Protein AF-A0A433KD61-F1 (afdb_monomer)

Mean predicted aligned error: 3.36 Å

Nearest PDB structures (foldseek):
  2fia-assembly1_A  TM=8.137E-01  e=1.087E-01  Enterococcus faecalis V583
  3fbu-assembly2_B-2  TM=7.734E-01  e=1.961E-01  Bacillus anthracis str. Sterne
  3fbu-assembly2_A  TM=7.75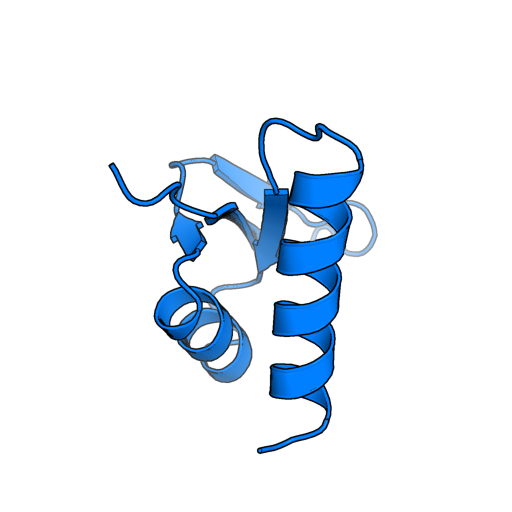4E-01  e=2.907E-01  Bacillus anthracis str. Sterne
  8gxf-assembly2_C  TM=7.385E-01  e=3.779E-01  Pseudomonas flexibilis
  8cwo-assembly1_H  TM=4.063E-01  e=3.514E+00  Cutibacterium acnes

Sequence (69 aa):
MGVAEYLVNTVKFDSIKKGFKQIFLDVSLKNLRAYRFYEKHGFVFNGEEKPLASHPEIMVQTMELQSKK

Secondary structure (DSSP, 8-state):
--HHHHHHHHHHHHHHHTT----EEEE-TT-HHHHHHHHHTTEEEEEEEEEETTEEEEEEEEEEEPPP-

Radius of gyration: 12.72 Å; Cα contacts (8 Å, |Δi|>4): 77; chains: 1; bounding box: 34×23×31 Å

Solvent-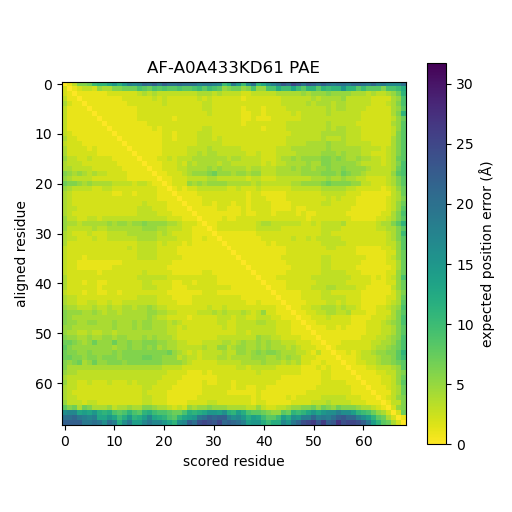accessible surface area (backbone atoms only — not comparable to full-atom values): 4105 Å² total; per-residue (Å²): 135,54,72,68,58,52,51,54,52,50,52,57,51,50,37,53,76,72,66,53,90,74,52,76,48,75,41,32,75,89,42,51,70,60,45,55,50,42,42,78,74,40,31,40,78,71,83,49,73,45,55,34,90,94,44,64,92,41,58,24,34,37,25,34,50,62,75,83,126

Structure (mmCIF, N/CA/C/O backbone):
data_AF-A0A433KD61-F1
#
_entry.id   AF-A0A433KD61-F1
#
loop_
_atom_site.group_PDB
_atom_site.id
_atom_site.type_symbol
_atom_site.label_atom_id
_atom_site.label_alt_id
_atom_site.label_comp_id
_atom_site.label_asym_id
_atom_site.label_entity_id
_atom_site.label_seq_id
_atom_site.pdbx_PDB_ins_code
_atom_site.Cartn_x
_atom_site.Cartn_y
_atom_site.Cartn_z
_atom_site.occupancy
_atom_site.B_iso_or_equiv
_atom_site.auth_seq_id
_atom_site.auth_comp_id
_atom_site.auth_asym_id
_atom_site.auth_atom_id
_atom_site.pdbx_PDB_model_num
ATOM 1 N N . MET A 1 1 ? -19.169 -4.517 -4.384 1.00 63.72 1 MET A N 1
ATOM 2 C CA . MET A 1 1 ? -17.856 -4.517 -3.708 1.00 63.72 1 MET A CA 1
ATOM 3 C C . MET A 1 1 ? -17.038 -5.677 -4.231 1.00 63.72 1 MET A C 1
ATOM 5 O O . MET A 1 1 ? -17.559 -6.785 -4.304 1.00 63.72 1 MET A O 1
ATOM 9 N N . GLY A 1 2 ? -15.804 -5.416 -4.657 1.00 91.81 2 GLY A N 1
ATOM 10 C CA . GLY A 1 2 ? -14.876 -6.468 -5.090 1.00 91.81 2 GLY A CA 1
ATOM 11 C C . GLY A 1 2 ? -14.125 -7.088 -3.908 1.00 91.81 2 GLY A C 1
ATOM 12 O O . GLY A 1 2 ? -14.018 -6.470 -2.852 1.00 91.81 2 GLY A O 1
ATOM 13 N N . VAL A 1 3 ? -13.549 -8.280 -4.092 1.00 96.25 3 VAL A N 1
ATOM 14 C CA . VAL A 1 3 ? -12.759 -8.960 -3.042 1.00 96.25 3 VAL A CA 1
ATOM 15 C C . VAL A 1 3 ? -11.611 -8.076 -2.540 1.00 96.25 3 VAL A C 1
ATOM 17 O O . VAL A 1 3 ? -11.416 -7.949 -1.337 1.00 96.25 3 VAL A O 1
ATOM 20 N N . ALA A 1 4 ? -10.899 -7.396 -3.445 1.00 95.12 4 ALA A N 1
ATOM 21 C CA . ALA A 1 4 ? -9.804 -6.495 -3.074 1.00 95.12 4 ALA A CA 1
ATOM 22 C C . ALA A 1 4 ? -10.268 -5.333 -2.177 1.00 95.12 4 ALA A C 1
ATOM 24 O O . ALA A 1 4 ? -9.606 -4.997 -1.200 1.00 95.12 4 ALA A O 1
ATOM 25 N N . GLU A 1 5 ? -11.424 -4.746 -2.485 1.00 95.94 5 GLU A N 1
ATOM 26 C CA . GLU A 1 5 ? -12.014 -3.647 -1.716 1.00 95.94 5 GLU A CA 1
ATOM 27 C C . GLU A 1 5 ? -12.419 -4.105 -0.310 1.00 95.94 5 GLU A C 1
ATOM 29 O O . GLU A 1 5 ? -12.120 -3.433 0.678 1.00 95.94 5 GLU A O 1
ATOM 34 N N . TYR A 1 6 ? -13.052 -5.279 -0.215 1.00 96.81 6 TYR A N 1
ATOM 35 C CA . TYR A 1 6 ? -13.396 -5.892 1.065 1.00 96.81 6 TYR A CA 1
ATOM 36 C C . TYR A 1 6 ? -12.145 -6.119 1.922 1.00 96.81 6 TYR A C 1
ATOM 38 O O . TYR A 1 6 ? -12.099 -5.665 3.062 1.00 96.81 6 TYR A O 1
ATOM 46 N N . LEU A 1 7 ? -11.103 -6.730 1.351 1.00 97.06 7 LEU A N 1
ATOM 47 C CA . LEU A 1 7 ? -9.861 -7.026 2.067 1.00 97.06 7 LEU A CA 1
ATOM 48 C C . LEU A 1 7 ? -9.167 -5.765 2.593 1.00 97.06 7 LEU A C 1
ATOM 50 O O . LEU A 1 7 ? -8.782 -5.730 3.760 1.00 97.06 7 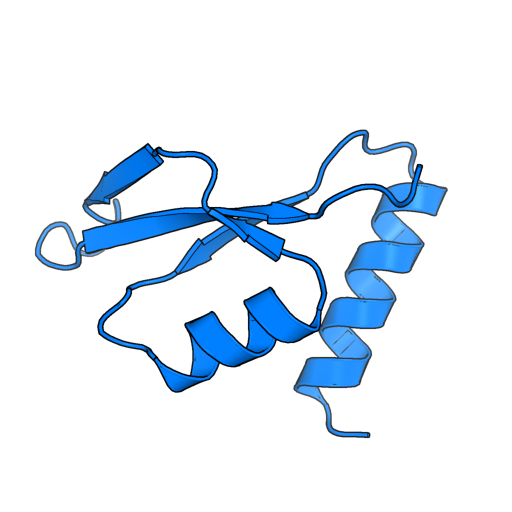LEU A O 1
ATOM 54 N N . VAL A 1 8 ? -9.045 -4.714 1.775 1.00 96.19 8 VAL A N 1
ATOM 55 C CA . VAL A 1 8 ? -8.444 -3.446 2.224 1.00 96.19 8 VAL A CA 1
ATOM 56 C C . VAL A 1 8 ? -9.237 -2.844 3.382 1.00 96.19 8 VAL A C 1
ATOM 58 O O . VAL A 1 8 ? -8.649 -2.421 4.377 1.00 96.19 8 VAL A O 1
ATOM 61 N N . ASN A 1 9 ? -10.567 -2.834 3.294 1.00 95.12 9 ASN A N 1
ATOM 62 C CA . ASN A 1 9 ? -11.406 -2.301 4.365 1.00 95.12 9 ASN A CA 1
ATOM 63 C C . ASN A 1 9 ? -11.288 -3.122 5.658 1.00 95.12 9 ASN A C 1
ATOM 65 O O . ASN A 1 9 ? -11.198 -2.537 6.738 1.00 95.12 9 ASN A O 1
ATOM 69 N N . THR A 1 10 ? -11.221 -4.451 5.561 1.00 96.25 10 THR A N 1
ATOM 70 C CA . THR A 1 10 ? -11.003 -5.332 6.716 1.00 96.25 10 THR A CA 1
ATOM 71 C C . THR A 1 10 ? -9.660 -5.060 7.388 1.00 96.25 10 THR A C 1
ATOM 73 O O . THR A 1 10 ? -9.621 -4.922 8.609 1.00 96.25 10 THR A O 1
ATOM 76 N N . VAL A 1 11 ? -8.575 -4.918 6.618 1.00 95.31 11 VAL A N 1
ATOM 77 C CA . VAL A 1 11 ? -7.242 -4.605 7.164 1.00 95.31 11 VAL A CA 1
ATOM 78 C C . VAL A 1 11 ? -7.246 -3.254 7.881 1.00 95.31 11 VAL A C 1
ATOM 80 O O . VAL A 1 11 ? -6.759 -3.168 9.004 1.00 95.31 11 VAL A O 1
ATOM 83 N N . LYS A 1 12 ? -7.849 -2.219 7.281 1.00 94.25 12 LYS A N 1
ATOM 84 C CA . LYS A 1 12 ? -7.977 -0.888 7.900 1.00 94.25 12 LYS A CA 1
ATOM 85 C C . LYS A 1 12 ? -8.758 -0.925 9.214 1.00 94.25 12 LYS A C 1
ATOM 87 O O . LYS A 1 12 ? -8.394 -0.256 10.175 1.00 94.25 12 LYS A O 1
ATOM 92 N N . PHE A 1 13 ? -9.850 -1.681 9.254 1.00 94.44 13 PHE A N 1
ATOM 93 C CA . PHE A 1 13 ? -10.659 -1.817 10.461 1.00 94.44 13 PHE A CA 1
ATOM 94 C C 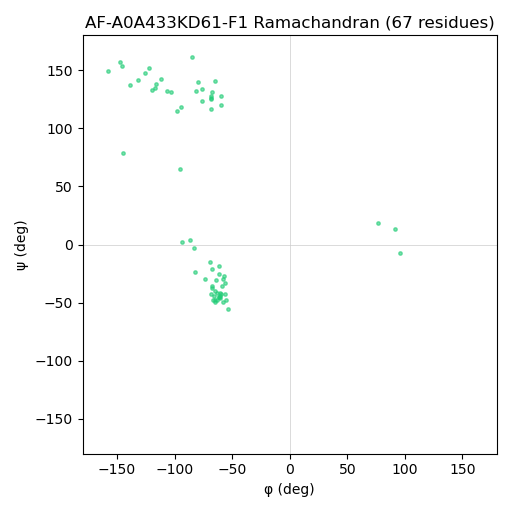. PHE A 1 13 ? -9.899 -2.556 11.569 1.00 94.44 13 PHE A C 1
ATOM 96 O O . PHE A 1 13 ? -9.852 -2.099 12.712 1.00 94.44 13 PHE A O 1
ATOM 103 N N . ASP A 1 14 ? -9.272 -3.683 11.231 1.00 95.88 14 ASP A N 1
ATOM 104 C CA . ASP A 1 14 ? -8.537 -4.501 12.193 1.00 95.88 14 ASP A CA 1
ATOM 105 C C . ASP A 1 14 ? -7.285 -3.785 12.722 1.00 95.88 14 ASP A C 1
ATOM 107 O O . ASP A 1 14 ? -6.980 -3.877 13.911 1.00 95.88 14 ASP A O 1
ATOM 111 N N . SER A 1 15 ? -6.602 -2.994 11.884 1.00 93.75 15 SER A N 1
ATOM 112 C CA . SER A 1 15 ? -5.435 -2.219 12.313 1.00 93.75 15 SER A CA 1
ATOM 113 C C . SER A 1 15 ? -5.797 -1.185 13.382 1.00 93.75 15 SER A C 1
ATOM 115 O O . SER A 1 15 ? -5.087 -1.063 14.379 1.00 93.75 15 SER A O 1
ATOM 117 N N . ILE A 1 16 ? -6.933 -0.496 13.213 1.00 89.50 16 ILE A N 1
ATOM 118 C CA . ILE A 1 16 ? -7.466 0.451 14.203 1.00 89.50 16 ILE A CA 1
ATOM 119 C C . ILE A 1 16 ? -7.819 -0.290 15.494 1.00 89.50 16 ILE A C 1
ATOM 121 O O . ILE A 1 16 ? -7.401 0.121 16.574 1.00 89.50 16 ILE A O 1
ATOM 125 N N 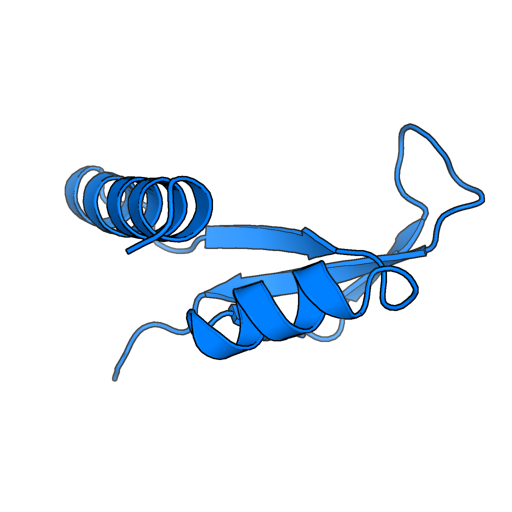. LYS A 1 17 ? -8.540 -1.415 15.392 1.00 94.25 17 LYS A N 1
ATOM 126 C CA . LYS A 1 17 ? -8.947 -2.220 16.554 1.00 94.25 17 LYS A CA 1
ATOM 127 C C . LYS A 1 17 ? -7.750 -2.713 17.374 1.00 94.25 17 LYS A C 1
ATOM 129 O O . LYS A 1 17 ? -7.837 -2.794 18.596 1.00 94.25 17 LYS A O 1
ATOM 134 N N . LYS A 1 18 ? -6.639 -3.035 16.711 1.00 95.44 18 LYS A N 1
ATOM 135 C CA . LYS A 1 18 ? -5.389 -3.481 17.344 1.00 95.44 18 LYS A CA 1
ATOM 136 C C . LYS A 1 18 ? -4.498 -2.334 17.839 1.00 95.44 18 LYS A C 1
ATOM 138 O O . LYS A 1 18 ? -3.460 -2.602 18.433 1.00 95.44 18 LYS A O 1
ATOM 143 N N . GLY A 1 19 ? -4.883 -1.075 17.616 1.00 94.38 19 GLY A N 1
ATOM 144 C CA . GLY A 1 19 ? -4.124 0.095 18.063 1.00 94.38 19 GLY A CA 1
ATOM 145 C C . GLY A 1 19 ? -2.889 0.414 17.215 1.00 94.38 19 GLY A C 1
ATOM 146 O O . GLY A 1 19 ? -2.004 1.137 17.677 1.00 94.38 19 GLY A O 1
ATOM 147 N N . PHE A 1 20 ? -2.798 -0.102 15.983 1.00 94.75 20 P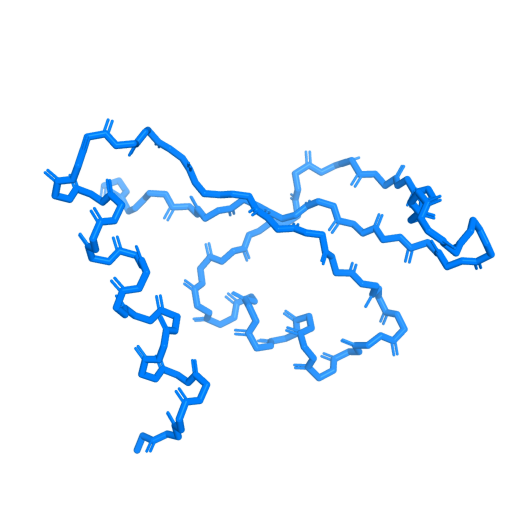HE A N 1
ATOM 148 C CA . PHE A 1 20 ? -1.741 0.314 15.063 1.00 94.75 20 PHE A CA 1
ATOM 149 C C . PHE A 1 20 ? -1.949 1.773 14.661 1.00 94.75 20 PHE A C 1
ATOM 151 O O . PHE A 1 20 ? -3.038 2.174 14.256 1.00 94.75 20 PHE A O 1
ATOM 158 N N . LYS A 1 21 ? -0.877 2.562 14.752 1.00 90.38 21 LYS A N 1
ATOM 159 C CA . LYS A 1 21 ? -0.923 4.007 14.492 1.00 90.38 21 LYS A CA 1
ATOM 160 C C . LYS A 1 21 ? -1.058 4.348 13.011 1.00 90.38 21 LYS A C 1
ATOM 162 O O . LYS A 1 21 ? -1.582 5.405 12.691 1.00 90.38 21 LYS A O 1
ATOM 167 N N . GLN A 1 22 ? -0.539 3.491 12.134 1.00 93.88 22 GLN A N 1
ATOM 168 C CA . GLN A 1 22 ? -0.368 3.812 10.724 1.00 93.88 22 GLN A CA 1
ATOM 169 C C . GLN A 1 22 ? -0.276 2.538 9.878 1.00 93.88 22 GLN A C 1
ATOM 171 O O . GLN A 1 22 ? 0.224 1.515 10.349 1.00 93.88 22 GLN A O 1
ATOM 176 N N . ILE A 1 23 ? -0.744 2.609 8.629 1.00 95.94 23 ILE A N 1
ATOM 177 C CA . ILE A 1 23 ? -0.577 1.551 7.624 1.00 95.94 23 ILE A CA 1
ATOM 178 C C . ILE A 1 23 ? 0.258 2.114 6.481 1.00 95.94 23 ILE A C 1
ATOM 180 O O . ILE A 1 23 ? -0.025 3.216 6.001 1.00 95.94 23 ILE A O 1
ATOM 184 N N . PHE A 1 24 ? 1.235 1.329 6.037 1.00 96.12 24 PHE A N 1
ATOM 185 C CA . PHE A 1 24 ? 2.080 1.616 4.886 1.00 96.12 24 PHE A CA 1
ATOM 186 C C . PHE A 1 24 ? 1.969 0.491 3.860 1.00 96.12 24 PHE A C 1
ATOM 188 O O . PHE A 1 24 ? 1.715 -0.662 4.221 1.00 96.12 24 PHE A O 1
ATOM 195 N N . LEU A 1 25 ? 2.169 0.825 2.591 1.00 96.88 25 LEU A N 1
ATOM 196 C CA . LEU A 1 25 ? 2.342 -0.136 1.508 1.00 96.88 25 LEU A CA 1
ATOM 197 C C . LEU A 1 25 ? 3.322 0.409 0.481 1.00 96.88 25 LEU A C 1
ATOM 199 O O . LEU A 1 25 ? 3.413 1.619 0.304 1.00 96.88 25 LEU A O 1
ATOM 203 N N . ASP A 1 26 ? 3.980 -0.493 -0.232 1.00 97.44 26 ASP A N 1
ATOM 204 C CA . ASP A 1 26 ? 4.812 -0.155 -1.379 1.00 97.44 26 ASP A CA 1
ATOM 205 C C . ASP A 1 26 ? 4.054 -0.499 -2.666 1.00 97.44 26 ASP A C 1
ATOM 207 O O . ASP A 1 26 ? 3.517 -1.602 -2.816 1.00 97.44 26 ASP A O 1
ATOM 211 N N . VAL A 1 27 ? 4.006 0.430 -3.621 1.00 97.19 27 VAL A N 1
ATOM 212 C CA . VAL A 1 27 ? 3.384 0.202 -4.931 1.00 97.19 27 VAL A CA 1
ATOM 213 C C . VAL A 1 27 ? 4.225 0.804 -6.048 1.00 97.19 27 VAL A C 1
ATOM 215 O O . VAL A 1 27 ? 4.721 1.921 -5.953 1.00 97.19 27 VAL A O 1
ATOM 218 N N . SER A 1 28 ? 4.390 0.071 -7.147 1.00 96.81 28 SER A N 1
ATOM 219 C CA . SER A 1 28 ? 5.072 0.618 -8.320 1.00 96.81 28 SER A CA 1
ATOM 220 C C . SER A 1 28 ? 4.155 1.570 -9.084 1.00 96.81 28 SER A C 1
ATOM 222 O O . SER A 1 28 ? 3.030 1.195 -9.422 1.00 96.81 28 SER A O 1
ATOM 224 N N . LEU A 1 29 ? 4.663 2.745 -9.470 1.00 93.12 29 LEU A N 1
ATOM 225 C CA . LEU A 1 29 ? 3.976 3.654 -10.399 1.00 93.12 29 LEU A CA 1
ATOM 226 C C . LEU A 1 29 ? 3.657 2.993 -11.749 1.00 93.12 29 LEU A C 1
ATOM 228 O O . LEU A 1 29 ? 2.673 3.343 -12.402 1.00 93.12 29 LEU A O 1
ATOM 232 N N . LYS A 1 30 ? 4.449 1.989 -12.152 1.00 96.12 30 LYS A N 1
ATOM 233 C CA . LYS A 1 30 ? 4.183 1.190 -13.357 1.00 96.12 30 LYS A CA 1
ATOM 234 C C . LYS A 1 30 ? 2.923 0.323 -13.210 1.00 96.12 30 LYS A C 1
ATOM 236 O O . LYS A 1 30 ? 2.312 -0.036 -14.212 1.00 96.12 30 LYS A O 1
ATOM 241 N N . ASN A 1 31 ? 2.481 0.035 -11.982 1.00 96.06 31 ASN A N 1
ATOM 242 C CA . ASN A 1 31 ? 1.202 -0.609 -11.687 1.00 96.06 31 ASN A CA 1
ATOM 243 C C . ASN A 1 31 ? 0.121 0.440 -11.371 1.00 96.06 31 ASN A C 1
ATOM 245 O O . ASN A 1 31 ? -0.422 0.516 -10.265 1.00 96.06 31 ASN A O 1
ATOM 249 N N . LEU A 1 32 ? -0.218 1.245 -12.380 1.00 96.31 32 LEU A N 1
ATOM 250 C CA . LEU A 1 32 ? -1.139 2.377 -12.241 1.00 96.31 32 LEU A CA 1
ATOM 251 C C . LEU A 1 32 ? -2.531 1.967 -11.728 1.00 96.31 32 LEU A C 1
ATOM 253 O O . LEU A 1 32 ? -3.198 2.741 -11.042 1.00 96.31 32 LEU A O 1
ATOM 257 N N . ARG A 1 33 ? -2.973 0.740 -12.036 1.00 96.69 33 ARG A N 1
ATOM 258 C CA . ARG A 1 33 ? -4.242 0.194 -11.537 1.00 96.69 33 ARG A CA 1
ATOM 259 C C . ARG A 1 33 ? -4.216 0.030 -10.018 1.00 96.69 33 ARG A C 1
ATOM 261 O O . ARG A 1 33 ? -5.168 0.451 -9.368 1.00 96.69 33 ARG A O 1
ATOM 268 N N . ALA A 1 34 ? -3.158 -0.569 -9.470 1.00 97.12 34 ALA A N 1
ATOM 269 C CA . ALA A 1 34 ? -3.008 -0.734 -8.027 1.00 97.12 34 ALA A CA 1
ATOM 270 C C . ALA A 1 34 ? -2.774 0.614 -7.335 1.00 97.12 34 ALA A C 1
ATOM 272 O O . ALA A 1 34 ? -3.431 0.898 -6.339 1.00 97.12 34 ALA A O 1
ATOM 273 N N . TYR A 1 35 ? -1.929 1.474 -7.912 1.00 97.56 35 TYR A N 1
ATOM 274 C CA . TYR A 1 35 ? -1.670 2.817 -7.388 1.00 97.56 35 TYR A CA 1
ATOM 275 C C . TYR A 1 35 ? -2.976 3.604 -7.191 1.00 97.56 35 TYR A C 1
ATOM 277 O O . TYR A 1 35 ? -3.316 4.002 -6.079 1.00 97.56 35 TYR A O 1
ATOM 285 N N . ARG A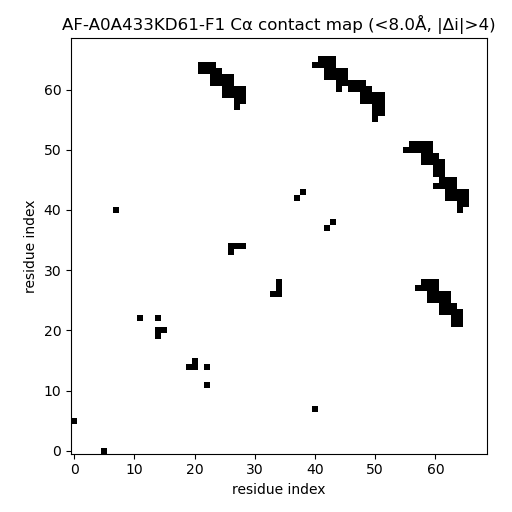 1 36 ? -3.783 3.727 -8.255 1.00 97.12 36 ARG A N 1
ATOM 286 C CA . ARG A 1 36 ? -5.080 4.427 -8.208 1.00 97.12 36 ARG A CA 1
ATOM 287 C C . ARG A 1 36 ? -6.090 3.750 -7.286 1.00 97.12 36 ARG A C 1
ATOM 289 O O . ARG A 1 36 ? -6.975 4.411 -6.751 1.00 97.12 36 ARG A O 1
ATOM 296 N N . PHE A 1 37 ? -6.014 2.429 -7.141 1.00 97.38 37 PHE A N 1
ATOM 297 C CA . PHE A 1 37 ? -6.871 1.699 -6.216 1.00 97.38 37 PHE A CA 1
ATOM 298 C C . PHE A 1 37 ? -6.564 2.097 -4.767 1.00 97.38 37 PHE A C 1
ATOM 300 O O . PHE A 1 37 ? -7.481 2.489 -4.048 1.00 97.38 37 PHE A O 1
ATOM 307 N N . TYR A 1 38 ? -5.295 2.089 -4.356 1.00 97.31 38 TYR A N 1
ATOM 308 C CA . TYR A 1 38 ? -4.912 2.486 -2.999 1.00 97.31 38 TYR A CA 1
ATOM 309 C C . TYR A 1 38 ? -5.129 3.979 -2.734 1.00 97.31 38 TYR A C 1
ATOM 311 O O . TYR A 1 38 ? -5.631 4.331 -1.666 1.00 97.31 38 TYR A O 1
ATOM 319 N N . GLU A 1 39 ? -4.877 4.840 -3.721 1.00 96.44 39 GLU A N 1
ATOM 320 C CA . GLU A 1 39 ? -5.181 6.275 -3.641 1.00 96.44 39 GLU A CA 1
ATOM 321 C C . GLU A 1 39 ? -6.664 6.526 -3.310 1.00 96.44 39 GLU A C 1
ATOM 323 O O . GLU A 1 39 ? -6.988 7.225 -2.349 1.00 96.44 39 GLU A O 1
ATOM 328 N N . LYS A 1 40 ? -7.591 5.849 -4.006 1.00 95.88 40 LYS A N 1
ATOM 329 C CA . LYS A 1 40 ? -9.036 5.915 -3.702 1.00 95.88 40 LYS A CA 1
ATOM 330 C C . LYS A 1 40 ? -9.396 5.409 -2.301 1.00 95.88 40 LYS A C 1
ATOM 332 O O . LYS A 1 40 ? -10.418 5.815 -1.752 1.00 95.88 40 LYS A O 1
ATOM 337 N N . HIS A 1 41 ? -8.580 4.531 -1.720 1.00 95.31 41 HIS A N 1
ATOM 338 C CA . HIS A 1 41 ? -8.754 4.014 -0.361 1.00 95.31 41 HIS A CA 1
ATOM 339 C C . HIS A 1 41 ? -8.123 4.900 0.729 1.00 95.31 41 HIS A C 1
ATOM 341 O O . HIS A 1 41 ? -8.205 4.547 1.915 1.00 95.31 41 HIS A O 1
ATOM 347 N N . GLY A 1 42 ? -7.570 6.058 0.354 1.00 96.00 42 GLY A N 1
ATOM 348 C CA . GLY A 1 42 ? -7.012 7.061 1.262 1.00 96.00 42 GLY A CA 1
ATOM 349 C C . GLY A 1 42 ? -5.522 6.890 1.545 1.00 96.00 42 GLY A C 1
ATOM 350 O O . GLY A 1 42 ? -5.027 7.485 2.499 1.00 96.00 42 GLY A O 1
ATOM 351 N N . PHE A 1 43 ? -4.817 6.068 0.768 1.00 96.88 43 PHE A N 1
ATOM 352 C CA . PHE A 1 43 ? -3.360 6.021 0.816 1.00 96.88 43 PHE A CA 1
ATOM 353 C C . PHE A 1 43 ? -2.777 7.188 0.023 1.00 96.88 43 PHE A C 1
ATOM 355 O O . PHE A 1 43 ? -3.269 7.508 -1.057 1.00 96.88 43 PHE A O 1
ATOM 362 N N . VAL A 1 44 ? -1.716 7.805 0.534 1.00 97.00 44 VAL A N 1
ATOM 363 C CA . VAL A 1 44 ? -1.038 8.935 -0.107 1.00 97.00 44 VAL A CA 1
ATOM 364 C C . VAL A 1 44 ? 0.461 8.683 -0.124 1.00 97.00 44 VAL A C 1
ATOM 366 O O . VAL A 1 44 ? 1.005 8.129 0.825 1.00 97.00 44 VAL A O 1
ATOM 369 N N . PHE A 1 45 ? 1.120 9.058 -1.219 1.00 96.44 45 PHE A N 1
ATOM 370 C CA . PHE A 1 45 ?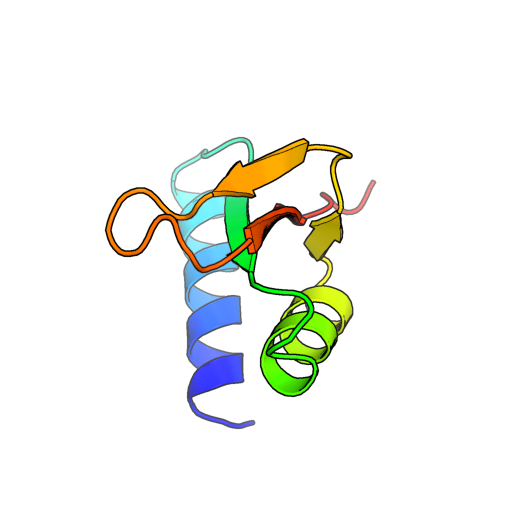 2.571 8.966 -1.340 1.00 96.44 45 PHE A CA 1
ATOM 371 C C . PHE A 1 45 ? 3.260 9.802 -0.256 1.00 96.44 45 PHE A C 1
ATOM 373 O O . PHE A 1 45 ? 2.958 10.985 -0.107 1.00 96.44 45 PHE A O 1
ATOM 380 N N . ASN A 1 46 ? 4.186 9.196 0.487 1.00 95.50 46 ASN A N 1
ATOM 381 C CA . ASN A 1 46 ? 4.859 9.854 1.612 1.00 95.50 46 ASN A CA 1
ATOM 382 C C . ASN A 1 46 ? 6.198 10.522 1.226 1.00 95.50 46 ASN A C 1
ATOM 384 O O . ASN A 1 46 ? 6.877 11.067 2.093 1.00 95.50 46 ASN A O 1
ATOM 388 N N . GLY A 1 47 ? 6.590 10.476 -0.053 1.00 95.38 47 GLY A N 1
ATOM 389 C CA . GLY A 1 47 ? 7.864 11.015 -0.542 1.00 95.38 47 GLY A CA 1
ATOM 390 C C . GLY A 1 47 ? 8.997 9.989 -0.660 1.00 95.38 47 GLY A C 1
ATOM 391 O O . GLY A 1 47 ? 10.045 10.322 -1.208 1.00 95.38 47 GLY A O 1
ATOM 392 N N . GLU A 1 48 ? 8.809 8.754 -0.189 1.00 97.12 48 GLU A N 1
ATOM 393 C CA . GLU A 1 48 ? 9.823 7.699 -0.242 1.00 97.12 48 GLU A CA 1
ATOM 394 C C . GLU A 1 48 ? 9.661 6.817 -1.486 1.00 97.12 48 GLU A C 1
ATOM 396 O O . GLU A 1 48 ? 8.670 6.103 -1.645 1.00 97.12 48 GLU A O 1
ATOM 401 N N . GLU A 1 49 ? 10.681 6.805 -2.340 1.00 96.56 49 GLU A N 1
ATOM 402 C CA . GLU A 1 49 ? 10.791 5.882 -3.468 1.00 96.56 49 GLU A CA 1
ATOM 403 C C . GLU A 1 49 ? 12.050 5.025 -3.318 1.00 96.56 49 GLU A C 1
ATOM 405 O O . GLU A 1 49 ? 13.133 5.535 -3.023 1.00 96.56 49 GLU A O 1
ATOM 410 N N . LYS A 1 50 ? 11.912 3.711 -3.508 1.00 97.12 50 LYS A N 1
ATOM 411 C CA . LYS A 1 50 ? 12.997 2.741 -3.317 1.00 97.12 50 LYS A CA 1
ATOM 412 C C . LYS A 1 50 ? 12.884 1.560 -4.283 1.00 97.12 50 LYS A C 1
ATOM 414 O O . LYS A 1 50 ? 11.788 1.262 -4.765 1.00 97.12 50 LYS A O 1
ATOM 419 N N . PRO A 1 51 ? 13.993 0.859 -4.567 1.00 97.19 51 PRO A N 1
ATOM 420 C CA . PRO A 1 51 ? 13.929 -0.430 -5.238 1.00 97.19 51 PRO A CA 1
ATOM 421 C C . PRO A 1 51 ? 13.222 -1.461 -4.349 1.00 97.19 51 PRO A C 1
ATOM 423 O O . PRO A 1 51 ? 13.426 -1.505 -3.132 1.00 97.19 51 PRO A O 1
ATOM 426 N N . LEU A 1 52 ? 12.402 -2.318 -4.954 1.00 95.00 52 LEU A N 1
ATOM 427 C CA . LEU A 1 52 ? 11.771 -3.429 -4.254 1.00 95.00 52 LEU A CA 1
ATOM 428 C C . LEU A 1 52 ? 12.839 -4.458 -3.865 1.00 95.00 52 LEU A C 1
ATOM 430 O O . LEU A 1 52 ? 13.543 -4.978 -4.724 1.00 95.00 52 LEU A O 1
ATOM 434 N N . ALA A 1 53 ? 12.930 -4.810 -2.582 1.00 92.81 53 ALA A N 1
ATOM 435 C CA . ALA A 1 53 ? 14.005 -5.670 -2.074 1.00 92.81 53 ALA A CA 1
ATOM 436 C C . ALA A 1 53 ? 14.116 -7.036 -2.781 1.00 92.81 53 ALA A C 1
ATOM 438 O O . ALA A 1 53 ? 15.214 -7.564 -2.928 1.00 92.81 53 ALA A O 1
ATOM 439 N N . SER A 1 54 ? 12.992 -7.610 -3.219 1.00 94.06 54 SER A N 1
ATOM 440 C CA . SER A 1 54 ? 12.973 -8.892 -3.933 1.00 94.06 54 SER A CA 1
ATOM 441 C C . SER A 1 54 ? 13.289 -8.777 -5.427 1.00 94.06 54 SER A C 1
ATOM 443 O O . SER A 1 54 ? 13.705 -9.766 -6.019 1.00 94.06 54 SER A O 1
ATOM 445 N N . HIS A 1 55 ? 13.079 -7.600 -6.021 1.00 94.69 55 HIS A N 1
ATOM 446 C CA . HIS A 1 55 ? 13.232 -7.323 -7.452 1.00 94.69 55 HIS A CA 1
ATOM 447 C C . HIS A 1 55 ? 13.758 -5.888 -7.616 1.00 94.69 55 HIS A C 1
ATOM 449 O O . HIS A 1 55 ? 12.964 -4.968 -7.847 1.00 94.69 55 HIS A O 1
ATOM 455 N N . PRO A 1 56 ? 15.072 -5.655 -7.421 1.00 94.75 56 PRO A N 1
ATOM 456 C CA . PRO A 1 56 ? 15.639 -4.306 -7.354 1.00 94.75 56 PRO A CA 1
ATOM 457 C C . PRO A 1 56 ? 15.460 -3.466 -8.627 1.00 94.75 56 PRO A C 1
ATOM 459 O O . PRO A 1 56 ? 15.558 -2.244 -8.583 1.00 94.75 56 PRO A O 1
ATOM 462 N N . GLU A 1 57 ? 15.171 -4.100 -9.762 1.00 95.69 57 GLU A N 1
ATOM 463 C CA . GLU A 1 57 ? 14.807 -3.458 -11.024 1.00 95.69 57 GLU A CA 1
ATOM 464 C C . GLU A 1 57 ? 13.420 -2.785 -11.002 1.00 95.69 57 GLU A C 1
ATOM 466 O O . GLU A 1 57 ? 13.085 -1.987 -11.888 1.00 95.69 57 GLU A O 1
ATOM 471 N N . ILE A 1 58 ? 12.594 -3.099 -10.000 1.00 96.00 58 ILE A N 1
ATOM 472 C CA . ILE A 1 58 ? 11.267 -2.523 -9.801 1.00 96.00 58 ILE A CA 1
ATOM 473 C C . ILE A 1 58 ? 11.359 -1.391 -8.777 1.00 96.00 58 ILE A C 1
ATOM 475 O O . ILE A 1 58 ? 11.589 -1.624 -7.594 1.00 96.00 58 ILE A O 1
ATOM 479 N N . MET A 1 59 ? 11.085 -0.163 -9.221 1.00 97.62 59 MET A N 1
ATOM 480 C CA . MET A 1 59 ? 10.902 0.983 -8.327 1.00 97.62 59 MET A CA 1
ATOM 481 C C . MET A 1 59 ? 9.486 0.998 -7.748 1.00 97.62 59 MET A C 1
ATOM 483 O O . MET A 1 59 ? 8.496 0.858 -8.485 1.00 97.62 59 MET A O 1
ATOM 487 N N . VAL A 1 60 ? 9.402 1.181 -6.432 1.00 97.75 60 VAL A N 1
ATOM 488 C CA . VAL A 1 60 ? 8.161 1.280 -5.663 1.00 97.75 60 VAL A CA 1
ATOM 489 C C . VAL A 1 60 ? 8.138 2.556 -4.834 1.00 97.75 60 VAL A C 1
ATOM 491 O O . VAL A 1 60 ? 9.167 3.037 -4.368 1.00 97.75 60 VAL A O 1
ATOM 494 N N . GLN A 1 61 ? 6.937 3.087 -4.656 1.00 97.88 61 GLN A N 1
ATOM 495 C CA . GLN A 1 61 ? 6.647 4.238 -3.823 1.00 97.88 61 GLN A CA 1
ATOM 496 C C . GLN A 1 61 ? 5.947 3.787 -2.548 1.00 97.88 61 GLN A C 1
ATOM 498 O O . GLN A 1 61 ? 4.965 3.039 -2.623 1.00 97.88 61 GLN A O 1
ATOM 503 N N . THR A 1 62 ? 6.423 4.271 -1.403 1.00 98.00 62 THR A N 1
ATOM 504 C CA . THR A 1 62 ? 5.750 4.058 -0.126 1.00 98.00 62 THR A CA 1
ATOM 505 C C . THR A 1 62 ? 4.531 4.981 -0.050 1.00 98.00 62 THR A C 1
ATOM 507 O O . THR A 1 62 ? 4.627 6.206 -0.168 1.00 98.00 62 THR A O 1
ATOM 510 N N . MET A 1 63 ? 3.353 4.404 0.165 1.00 97.69 63 MET A N 1
ATOM 511 C CA . MET A 1 63 ? 2.132 5.142 0.464 1.00 97.69 63 MET A CA 1
ATOM 512 C C . MET A 1 63 ? 1.686 4.873 1.896 1.00 97.69 63 MET A C 1
ATOM 514 O O . MET A 1 63 ? 1.748 3.743 2.380 1.00 97.69 63 MET A O 1
ATOM 518 N N . GLU A 1 64 ? 1.163 5.898 2.555 1.00 97.00 64 GLU A N 1
ATOM 519 C CA . GLU A 1 64 ? 0.639 5.824 3.913 1.00 97.00 64 GLU A CA 1
ATOM 520 C C . GLU A 1 64 ? -0.862 6.125 3.943 1.00 97.00 64 GLU A C 1
ATOM 522 O O . GLU A 1 64 ? -1.352 7.016 3.249 1.00 97.00 64 GLU A O 1
ATOM 527 N N . LEU A 1 65 ? -1.622 5.361 4.730 1.00 96.19 65 LEU A N 1
ATOM 528 C CA . LEU A 1 65 ? -3.050 5.610 4.914 1.00 96.19 65 LEU A CA 1
ATOM 529 C C . LEU A 1 65 ? -3.273 6.908 5.696 1.00 96.19 65 LEU A C 1
ATOM 531 O O . LEU A 1 65 ? -2.971 6.969 6.884 1.00 96.19 65 LEU A O 1
ATOM 535 N N . GLN A 1 66 ? -3.896 7.917 5.100 1.00 91.19 66 GLN A N 1
ATOM 536 C CA . GLN A 1 66 ? -4.244 9.106 5.866 1.00 91.19 66 GLN A CA 1
ATOM 537 C C . GLN A 1 66 ? -5.334 8.794 6.895 1.00 91.19 66 GLN A C 1
ATOM 539 O O . GLN A 1 66 ? -6.417 8.295 6.567 1.00 91.19 66 GLN A O 1
ATOM 544 N N . SER A 1 67 ? -5.058 9.121 8.157 1.00 75.38 67 SER A N 1
ATOM 545 C CA . SER A 1 67 ? -6.095 9.183 9.182 1.00 75.38 67 SER A CA 1
ATOM 546 C C . SER A 1 67 ? -7.010 10.362 8.863 1.00 75.38 67 SER A C 1
ATOM 548 O O . SER A 1 67 ? -6.534 11.480 8.656 1.00 75.38 67 SER A O 1
ATOM 550 N N . LYS A 1 68 ? -8.327 10.128 8.804 1.00 59.59 68 LYS A N 1
ATOM 551 C CA . LYS A 1 68 ? -9.283 11.240 8.758 1.00 59.59 68 LYS A CA 1
ATOM 552 C C . LYS A 1 68 ? -9.077 12.066 10.033 1.00 59.59 68 LYS A C 1
ATOM 554 O O . LYS A 1 68 ? -9.169 11.501 11.121 1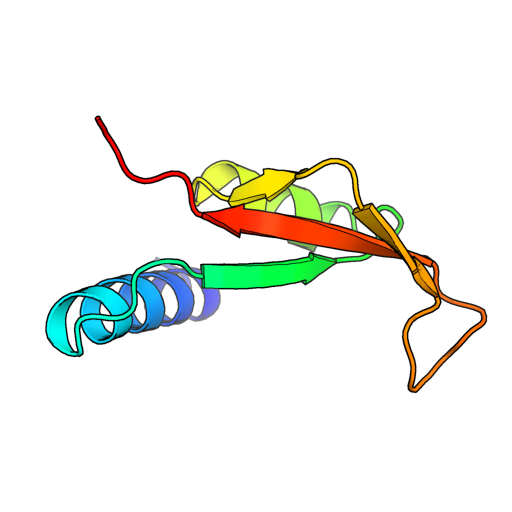.00 59.59 68 LYS A O 1
ATOM 559 N N . LYS A 1 69 ? -8.726 13.346 9.870 1.00 44.53 69 LYS A N 1
ATOM 560 C CA . LYS A 1 69 ? -8.768 14.338 10.952 1.00 44.53 69 LYS A CA 1
ATOM 561 C C . LYS A 1 69 ? -10.181 14.456 11.511 1.00 44.53 69 LYS A C 1
ATOM 563 O O . LYS A 1 69 ? -11.132 14.281 10.713 1.00 44.53 69 LYS A O 1
#

Foldseek 3Di:
DDPVVVVLVVVVVVCVVVVPPWDKDKDAVVPVVVVVVVVVVQWDFPPDWAQDPVGSVTIITMTIRDDDD

pLDDT: mean 93.69, std 8.75, range [44.53, 98.0]